Protein AF-A0A6M3L7J0-F1 (afdb_monomer_lite)

pLDDT: mean 87.03, std 8.19, range [44.12, 94.56]

Secondary structure (DSSP, 8-state):
---HHHHHHHHHSSSTTTTS-THHHHHHHHHHTT--SEE-SSEEEEE--HHHHHH-GGGTT-SEEEEEE-TTS-EEE-

Organism: NCBI:txid1070528

Foldseek 3Di:
DPDLVVLVVVCVDPDQNDVHDSCQVVVVVCVVVVNFPDDPPFKGKHAQDPVNCVVPVVCVVPGMWIWGQDPVNHIHID

Radius of gyration: 11.91 Å; chains: 1; bounding box: 29×25×28 Å

Sequence (78 aa):
MTDTATFEAMVRSPGKFECEARYVPYYWAIGLDGFADDDDGTVFSFRITPEDRVLFPELRRRRVIKLMETNDGFVVEV

Structure (mmCIF, N/CA/C/O backbone):
data_AF-A0A6M3L7J0-F1
#
_entry.id   AF-A0A6M3L7J0-F1
#
loop_
_atom_site.group_PDB
_atom_site.id
_atom_site.type_symbol
_atom_site.label_atom_id
_atom_site.label_alt_id
_atom_site.label_comp_id
_atom_site.label_asym_id
_atom_site.label_entity_id
_atom_site.label_seq_id
_atom_site.pdbx_PDB_ins_code
_atom_site.Cartn_x
_atom_site.Cartn_y
_atom_site.Cartn_z
_atom_site.occupancy
_atom_site.B_iso_or_equiv
_atom_site.auth_seq_id
_atom_site.auth_comp_id
_atom_site.auth_asym_id
_atom_site.auth_atom_id
_atom_site.pdbx_PDB_model_num
ATOM 1 N N . MET A 1 1 ? -4.205 16.820 -5.959 1.00 44.12 1 MET A N 1
ATOM 2 C CA . MET A 1 1 ? -5.295 15.955 -6.453 1.00 44.12 1 MET A CA 1
ATOM 3 C C . MET A 1 1 ? -4.633 14.724 -7.030 1.00 44.12 1 MET A C 1
ATOM 5 O O . MET A 1 1 ? -4.013 14.821 -8.076 1.00 44.12 1 MET A O 1
ATOM 9 N N . THR A 1 2 ? -4.624 13.624 -6.288 1.00 53.94 2 THR A N 1
ATOM 10 C CA . THR A 1 2 ? -4.093 12.341 -6.756 1.00 53.94 2 THR A CA 1
ATOM 11 C C . THR A 1 2 ? -5.258 11.586 -7.382 1.00 53.94 2 THR A C 1
ATOM 13 O O . THR A 1 2 ? -6.091 11.023 -6.678 1.00 53.94 2 THR A O 1
ATOM 16 N N . ASP A 1 3 ? -5.375 11.677 -8.706 1.00 66.88 3 ASP A N 1
ATOM 17 C CA . ASP A 1 3 ? -6.439 11.019 -9.459 1.00 66.88 3 ASP A CA 1
ATOM 18 C C . ASP A 1 3 ? -6.264 9.497 -9.419 1.00 66.88 3 ASP A C 1
ATOM 20 O O . ASP A 1 3 ? -5.191 8.965 -9.712 1.00 66.88 3 ASP A O 1
ATOM 24 N N . THR A 1 4 ? -7.341 8.781 -9.098 1.00 67.62 4 THR A N 1
AT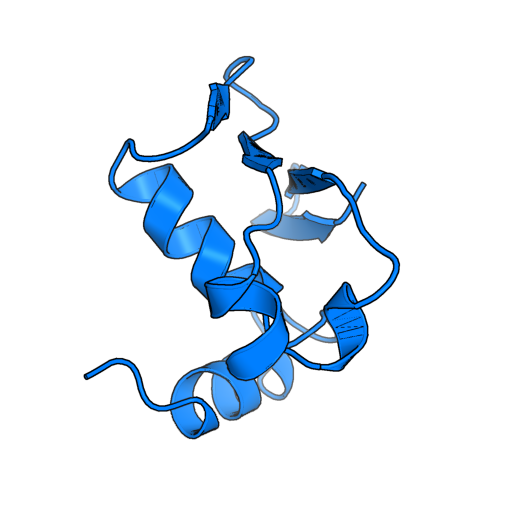OM 25 C CA . THR A 1 4 ? -7.394 7.308 -9.066 1.00 67.62 4 THR A CA 1
ATOM 26 C C . THR A 1 4 ? -6.959 6.664 -10.386 1.00 67.62 4 THR A C 1
ATOM 28 O O . THR A 1 4 ? -6.387 5.575 -10.379 1.00 67.62 4 THR A O 1
ATOM 31 N N . ALA A 1 5 ? -7.138 7.365 -11.510 1.00 74.69 5 ALA A N 1
ATOM 32 C CA . ALA A 1 5 ? -6.683 6.943 -12.834 1.00 74.69 5 ALA A CA 1
ATOM 33 C C . ALA A 1 5 ? -5.155 6.760 -12.930 1.00 74.69 5 ALA A C 1
ATOM 35 O O . ALA A 1 5 ? -4.684 5.858 -13.623 1.00 74.69 5 ALA A O 1
ATOM 36 N N . THR A 1 6 ? -4.371 7.572 -12.214 1.00 78.88 6 THR A N 1
ATOM 37 C CA . THR A 1 6 ? -2.903 7.469 -12.208 1.00 78.88 6 THR A CA 1
ATOM 38 C C . THR A 1 6 ? -2.451 6.179 -11.529 1.00 78.88 6 THR A C 1
ATOM 40 O O . THR A 1 6 ? -1.569 5.486 -12.034 1.00 78.88 6 THR A O 1
ATOM 43 N N . PHE A 1 7 ? -3.097 5.808 -10.423 1.00 80.56 7 PHE A N 1
ATOM 44 C CA . PHE A 1 7 ? -2.793 4.565 -9.718 1.00 80.56 7 PHE A CA 1
ATOM 45 C C . PHE A 1 7 ? -3.217 3.332 -10.516 1.00 80.56 7 PHE A C 1
ATOM 47 O O . PHE A 1 7 ? -2.485 2.347 -10.550 1.00 80.56 7 PHE A O 1
ATOM 54 N N . GLU A 1 8 ? -4.344 3.402 -11.230 1.00 79.75 8 GLU A N 1
ATOM 55 C CA . GLU A 1 8 ? -4.755 2.330 -12.143 1.00 79.75 8 GLU A CA 1
ATOM 56 C C . GLU A 1 8 ? -3.754 2.119 -13.288 1.00 79.75 8 GLU A C 1
ATOM 58 O O . GLU A 1 8 ? -3.505 0.979 -13.681 1.00 79.75 8 GLU A O 1
ATOM 63 N N . ALA A 1 9 ? -3.139 3.186 -13.801 1.00 78.94 9 ALA A N 1
ATOM 64 C CA . ALA A 1 9 ? -2.086 3.073 -14.807 1.00 78.94 9 ALA A CA 1
ATOM 65 C C . ALA A 1 9 ? -0.793 2.457 -14.241 1.00 78.94 9 ALA A C 1
ATOM 67 O O . ALA A 1 9 ? -0.150 1.663 -14.931 1.00 78.94 9 ALA A O 1
ATOM 68 N N . MET A 1 10 ? -0.434 2.778 -12.991 1.00 81.94 10 MET A N 1
ATOM 69 C CA . MET A 1 10 ? 0.752 2.230 -12.315 1.00 81.94 10 MET A CA 1
ATOM 70 C C . MET A 1 10 ? 0.652 0.724 -12.068 1.00 81.94 10 MET A C 1
ATOM 72 O O . MET A 1 10 ? 1.640 0.028 -12.262 1.00 81.94 10 MET A O 1
ATOM 76 N N . VAL A 1 11 ? -0.525 0.214 -11.689 1.00 83.06 11 VAL A N 1
ATOM 77 C CA . VAL A 1 11 ? -0.707 -1.231 -11.436 1.00 83.06 11 VAL A CA 1
ATOM 78 C C . VAL A 1 11 ? -0.861 -2.059 -12.714 1.00 83.06 11 VAL A C 1
ATOM 80 O O . VAL A 1 11 ? -0.620 -3.265 -12.713 1.00 83.06 11 VAL A O 1
ATOM 83 N N . ARG A 1 12 ? -1.273 -1.423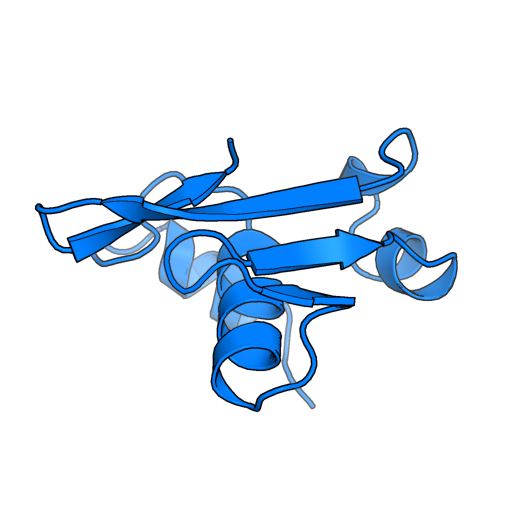 -13.821 1.00 81.00 12 ARG A N 1
ATOM 84 C CA . ARG A 1 12 ? -1.431 -2.064 -15.141 1.00 81.00 12 ARG A CA 1
ATOM 85 C C . ARG A 1 12 ? -0.158 -2.059 -15.979 1.00 81.00 12 ARG A C 1
ATOM 87 O O . ARG A 1 12 ? -0.075 -2.819 -16.941 1.00 81.00 12 ARG A O 1
ATOM 94 N N . SER A 1 13 ? 0.782 -1.175 -15.666 1.00 80.44 13 SER A N 1
ATOM 95 C CA . SER A 1 13 ? 2.061 -1.094 -16.364 1.00 80.44 13 SER A CA 1
ATOM 96 C C . SER A 1 13 ? 3.089 -1.969 -15.649 1.00 80.44 13 SER A C 1
ATOM 98 O O . SER A 1 13 ? 3.089 -1.988 -14.418 1.00 80.44 13 SER A O 1
ATOM 100 N N . PRO A 1 14 ? 3.988 -2.650 -16.380 1.00 81.81 14 PRO A N 1
ATOM 101 C CA . PRO A 1 14 ? 5.078 -3.380 -15.754 1.00 81.81 14 PRO A CA 1
ATOM 102 C C . PRO A 1 14 ? 5.924 -2.454 -14.880 1.00 81.81 14 PRO A C 1
ATOM 104 O O . PRO A 1 14 ? 6.316 -1.369 -15.323 1.00 81.81 14 PRO A O 1
ATOM 107 N N . GLY A 1 15 ? 6.195 -2.860 -13.641 1.00 85.81 15 GLY A N 1
ATOM 108 C CA . GLY A 1 15 ? 6.933 -2.032 -12.692 1.00 85.81 15 GLY A CA 1
ATOM 109 C C . GLY A 1 15 ? 6.693 -2.386 -11.228 1.00 85.81 15 GLY A C 1
ATOM 110 O O . GLY A 1 15 ? 6.164 -3.440 -10.894 1.00 85.81 15 GLY A O 1
ATOM 111 N N . LYS A 1 16 ? 7.072 -1.454 -10.347 1.00 86.75 16 LYS A N 1
ATOM 112 C CA . LYS A 1 16 ? 7.092 -1.627 -8.884 1.00 86.75 16 LYS A CA 1
ATOM 113 C C . LYS A 1 16 ? 5.751 -2.062 -8.268 1.00 86.75 16 LYS A C 1
ATOM 115 O O . LYS A 1 16 ? 5.761 -2.655 -7.199 1.00 86.75 16 LYS A O 1
ATOM 120 N N . PHE A 1 17 ? 4.623 -1.789 -8.926 1.00 89.25 17 PHE A N 1
ATOM 121 C CA . PHE A 1 17 ? 3.266 -2.078 -8.433 1.00 89.25 17 PHE A CA 1
ATOM 122 C C . PHE A 1 17 ? 2.472 -3.003 -9.367 1.00 89.25 17 PHE A C 1
ATOM 124 O O . PHE A 1 17 ? 1.241 -3.008 -9.337 1.00 89.25 17 PHE A O 1
ATOM 131 N N . GLU A 1 18 ? 3.151 -3.714 -10.265 1.00 85.62 18 GLU A N 1
ATOM 132 C CA . GLU A 1 18 ? 2.493 -4.542 -11.273 1.00 85.62 18 GLU A CA 1
ATOM 133 C C . GLU A 1 18 ? 1.573 -5.592 -10.629 1.00 85.62 18 GLU A C 1
ATOM 135 O O . GLU A 1 18 ? 1.967 -6.296 -9.705 1.00 85.62 18 GLU A O 1
ATOM 140 N N . CYS A 1 19 ? 0.343 -5.704 -11.143 1.00 83.88 19 CYS A N 1
ATOM 141 C CA . CYS A 1 19 ? -0.704 -6.621 -10.665 1.00 83.88 19 CYS A CA 1
ATOM 142 C C . CYS A 1 19 ? -1.231 -6.378 -9.238 1.00 83.88 19 CYS A C 1
ATOM 144 O O . CYS A 1 19 ? -2.082 -7.143 -8.778 1.00 83.88 19 CYS A O 1
ATOM 146 N N . GLU A 1 20 ? -0.807 -5.313 -8.562 1.00 89.75 20 GLU A N 1
ATOM 147 C CA . GLU A 1 20 ? -1.289 -4.991 -7.220 1.00 89.75 20 GLU A CA 1
ATOM 148 C C . GLU A 1 20 ? -2.621 -4.239 -7.214 1.00 89.75 20 GLU A C 1
ATOM 150 O O . GLU A 1 20 ? -3.116 -3.722 -8.224 1.00 89.75 20 GLU A O 1
ATOM 155 N N . ALA A 1 21 ? -3.228 -4.155 -6.030 1.00 88.50 21 ALA A N 1
ATOM 156 C CA . ALA A 1 21 ? -4.403 -3.323 -5.851 1.00 88.50 21 ALA A CA 1
ATOM 157 C C . ALA A 1 21 ? -4.047 -1.837 -6.005 1.00 88.50 21 ALA A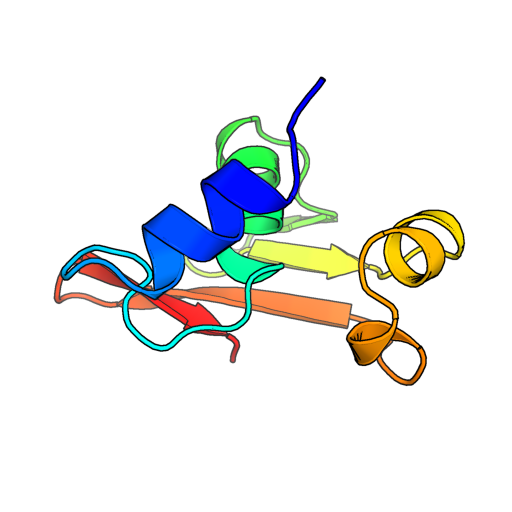 C 1
ATOM 159 O O . ALA A 1 21 ? -3.035 -1.348 -5.517 1.00 88.50 21 ALA A O 1
ATOM 160 N N . ARG A 1 22 ? -4.941 -1.070 -6.624 1.00 88.75 22 ARG A N 1
ATOM 161 C CA . ARG A 1 22 ? -4.776 0.373 -6.881 1.00 88.75 22 ARG A CA 1
ATOM 162 C C . ARG A 1 22 ? -4.568 1.246 -5.632 1.00 88.75 22 ARG A C 1
ATOM 164 O O . ARG A 1 22 ? -4.059 2.354 -5.763 1.00 88.75 22 ARG A O 1
ATOM 171 N N . TYR A 1 23 ? -4.912 0.769 -4.434 1.00 89.31 23 TYR A N 1
ATOM 172 C 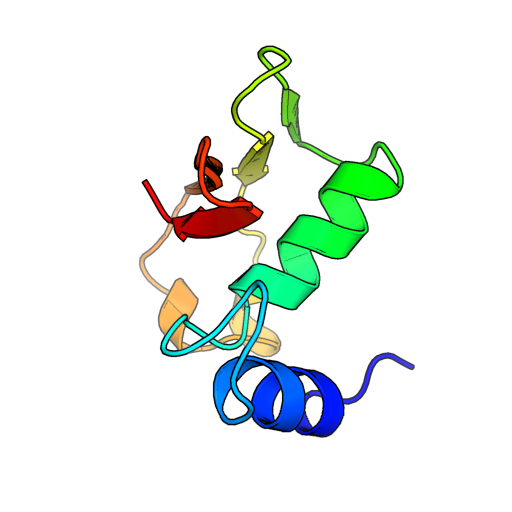CA . TYR A 1 23 ? -4.569 1.466 -3.189 1.00 89.31 23 TYR A CA 1
ATOM 173 C C . TYR A 1 23 ? -3.099 1.285 -2.778 1.00 89.31 23 TYR A C 1
ATOM 175 O O . TYR A 1 23 ? -2.572 2.120 -2.051 1.00 89.31 23 TYR A O 1
ATOM 183 N N . VAL A 1 24 ? -2.411 0.238 -3.240 1.00 91.31 24 VAL A N 1
ATOM 184 C CA . VAL A 1 24 ? -1.009 -0.043 -2.889 1.00 91.31 24 VAL A CA 1
ATOM 185 C C . VAL A 1 24 ? -0.079 1.124 -3.243 1.00 91.31 24 VAL A C 1
ATOM 187 O O . VAL A 1 24 ? 0.584 1.624 -2.335 1.00 91.31 24 VAL A O 1
ATOM 190 N N . PRO A 1 25 ? -0.049 1.648 -4.486 1.00 91.19 25 PRO A N 1
ATOM 191 C CA . PRO A 1 25 ? 0.800 2.797 -4.805 1.00 91.19 25 PRO A CA 1
ATOM 192 C C . PRO A 1 25 ? 0.395 4.081 -4.062 1.00 91.19 25 PRO A C 1
ATOM 194 O O . PRO A 1 25 ? 1.254 4.916 -3.788 1.00 91.19 25 PRO A O 1
ATOM 197 N N . TYR A 1 26 ? -0.886 4.238 -3.701 1.00 90.56 26 TYR A N 1
ATOM 198 C CA . TYR A 1 26 ? -1.359 5.370 -2.896 1.00 90.56 26 TYR A CA 1
ATOM 199 C C . TYR A 1 26 ? -0.753 5.345 -1.490 1.00 90.56 26 TYR A C 1
ATOM 201 O O . TYR A 1 26 ? -0.126 6.314 -1.067 1.00 90.56 26 TYR A O 1
ATOM 209 N N . TYR A 1 27 ? -0.879 4.221 -0.788 1.00 91.06 27 TYR A N 1
ATOM 210 C CA . TYR A 1 27 ? -0.334 4.078 0.560 1.00 91.06 27 TYR A CA 1
ATOM 211 C C . TYR A 1 27 ? 1.189 4.006 0.575 1.00 91.06 27 TYR A C 1
ATOM 213 O O . TYR A 1 27 ? 1.813 4.530 1.490 1.00 91.06 27 TYR A O 1
ATOM 221 N N . TRP A 1 28 ? 1.805 3.438 -0.460 1.00 91.38 28 TRP A N 1
ATOM 222 C CA . TRP A 1 28 ? 3.256 3.459 -0.593 1.00 91.38 28 TRP A CA 1
ATOM 223 C C . TRP A 1 28 ? 3.804 4.889 -0.669 1.00 91.38 28 TRP A C 1
ATOM 225 O O . TRP A 1 28 ? 4.768 5.207 0.021 1.00 91.38 28 TRP A O 1
ATOM 235 N N . ALA A 1 29 ? 3.165 5.771 -1.447 1.00 90.62 29 ALA A N 1
ATOM 236 C CA . ALA A 1 29 ? 3.551 7.181 -1.506 1.00 90.62 29 ALA A CA 1
ATOM 237 C C . ALA A 1 29 ? 3.425 7.870 -0.135 1.00 90.62 29 ALA A C 1
ATOM 239 O O . ALA A 1 29 ? 4.351 8.547 0.295 1.00 90.62 29 ALA A O 1
ATOM 240 N N . ILE A 1 30 ? 2.329 7.616 0.589 1.00 90.12 30 ILE A N 1
ATOM 241 C CA . ILE A 1 30 ? 2.108 8.135 1.952 1.00 90.12 30 ILE A CA 1
ATOM 242 C C . ILE A 1 30 ? 3.191 7.642 2.923 1.00 90.12 30 ILE A C 1
ATOM 244 O O . ILE A 1 30 ? 3.681 8.415 3.745 1.00 90.12 30 ILE A O 1
ATOM 248 N N . GLY A 1 31 ? 3.579 6.368 2.824 1.00 89.00 31 GLY A N 1
ATOM 249 C CA . GLY A 1 31 ? 4.660 5.794 3.626 1.00 89.00 31 GLY A CA 1
ATOM 250 C C . GLY A 1 31 ? 6.003 6.463 3.357 1.00 89.00 31 GLY A C 1
ATOM 251 O O . GLY A 1 31 ? 6.681 6.863 4.299 1.00 89.00 31 GLY A O 1
ATOM 252 N N . LEU A 1 32 ? 6.350 6.669 2.082 1.00 89.00 32 LEU A N 1
ATOM 253 C CA . LEU A 1 32 ? 7.577 7.372 1.688 1.00 89.00 32 LEU A CA 1
ATOM 254 C C . LEU A 1 32 ? 7.604 8.840 2.135 1.00 89.0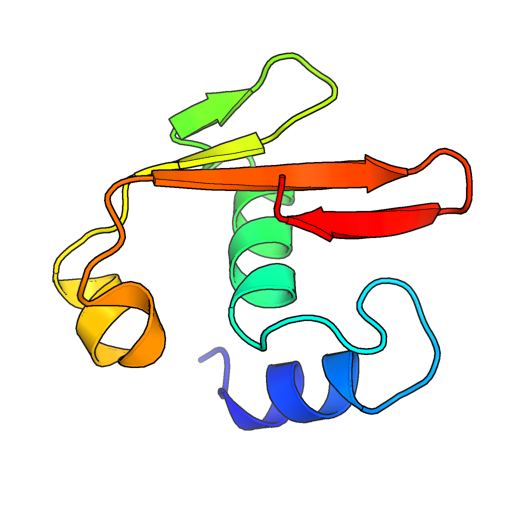0 32 LEU A C 1
ATOM 256 O O . LEU A 1 32 ? 8.676 9.362 2.434 1.00 89.00 32 LEU A O 1
ATOM 260 N N . ASP A 1 33 ? 6.442 9.486 2.223 1.00 90.00 33 ASP A N 1
ATOM 261 C CA . ASP A 1 33 ? 6.302 10.844 2.760 1.00 90.00 33 ASP A CA 1
ATOM 262 C C . ASP A 1 33 ? 6.371 10.890 4.306 1.00 90.00 33 ASP A C 1
ATOM 264 O O . ASP A 1 33 ? 6.297 11.968 4.899 1.00 90.00 33 ASP A O 1
ATOM 268 N N . GLY A 1 34 ? 6.535 9.740 4.974 1.00 88.19 34 GLY A N 1
ATOM 269 C CA . GLY A 1 34 ? 6.687 9.633 6.429 1.00 88.19 34 GLY A CA 1
ATOM 270 C C . GLY A 1 34 ? 5.370 9.638 7.208 1.00 88.19 34 GLY A C 1
ATOM 271 O O . GLY A 1 34 ? 5.370 9.914 8.406 1.00 88.19 34 GLY A O 1
ATOM 272 N N . PHE A 1 35 ? 4.248 9.342 6.548 1.00 88.88 35 PHE A N 1
ATOM 273 C CA . PHE A 1 35 ? 2.908 9.321 7.150 1.00 88.88 35 PHE A CA 1
ATOM 274 C C . PHE A 1 35 ? 2.376 7.899 7.405 1.00 88.88 35 PHE A C 1
ATOM 276 O O . PHE A 1 35 ? 1.166 7.702 7.520 1.00 88.88 35 PHE A O 1
ATOM 283 N N . ALA A 1 36 ? 3.253 6.895 7.480 1.00 90.62 36 ALA A N 1
ATOM 284 C CA . ALA A 1 36 ? 2.859 5.564 7.936 1.00 90.62 36 ALA A CA 1
ATOM 285 C C . ALA A 1 36 ? 2.429 5.598 9.414 1.00 90.62 36 ALA A C 1
ATOM 287 O O . ALA A 1 36 ? 3.019 6.307 10.229 1.00 90.62 36 ALA A O 1
ATOM 288 N N . ASP A 1 37 ? 1.396 4.825 9.768 1.00 91.00 37 ASP A N 1
ATOM 289 C CA . ASP A 1 37 ? 0.955 4.684 11.164 1.00 91.00 37 ASP A CA 1
ATOM 290 C C . ASP A 1 37 ? 1.970 3.904 12.007 1.00 91.00 37 ASP A C 1
ATOM 292 O O . ASP A 1 37 ? 2.048 4.096 13.222 1.00 91.00 37 ASP A O 1
ATOM 296 N N . ASP A 1 38 ? 2.671 2.972 11.363 1.00 90.75 38 ASP A N 1
ATOM 297 C CA . ASP A 1 38 ? 3.736 2.157 11.933 1.00 90.75 38 ASP A CA 1
ATOM 298 C C . ASP A 1 38 ? 4.745 1.815 10.830 1.00 90.75 38 ASP A C 1
ATOM 300 O O . ASP A 1 38 ? 4.352 1.552 9.687 1.00 90.75 38 ASP A O 1
ATOM 304 N N . ASP A 1 39 ? 6.028 1.811 11.176 1.00 89.25 39 ASP A N 1
ATOM 305 C CA . ASP A 1 39 ? 7.138 1.530 10.266 1.00 89.25 39 ASP A CA 1
ATOM 306 C C . ASP A 1 39 ? 8.237 0.759 11.010 1.00 89.25 39 AS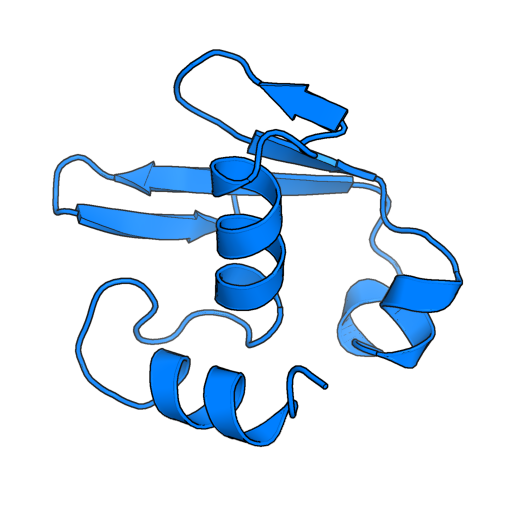P A C 1
ATOM 308 O O . ASP A 1 39 ? 8.894 1.293 11.903 1.00 89.25 39 ASP A O 1
ATOM 312 N N . ASP A 1 40 ? 8.433 -0.503 10.624 1.00 85.25 40 ASP A N 1
ATOM 313 C CA . ASP A 1 40 ? 9.488 -1.382 11.162 1.00 85.25 40 ASP A CA 1
ATOM 314 C C . ASP A 1 40 ? 10.761 -1.360 10.284 1.00 85.25 40 ASP A C 1
ATOM 316 O O . ASP A 1 40 ? 11.554 -2.300 10.246 1.00 85.25 40 ASP A O 1
ATOM 320 N N . GLY A 1 41 ? 10.922 -0.326 9.453 1.00 81.25 41 GLY A N 1
ATOM 321 C CA . GLY A 1 41 ? 12.036 -0.140 8.517 1.00 81.25 41 GLY A CA 1
ATOM 322 C C . GLY A 1 41 ? 11.986 -1.033 7.273 1.00 81.25 41 GLY A C 1
ATOM 323 O O . GLY A 1 41 ? 12.780 -0.853 6.354 1.00 81.25 41 GLY A O 1
ATOM 324 N N . THR A 1 42 ? 11.066 -1.999 7.237 1.00 85.88 42 THR A N 1
ATOM 325 C CA . THR A 1 42 ? 10.845 -2.913 6.098 1.00 85.88 42 THR A CA 1
ATOM 326 C C . THR A 1 42 ? 9.378 -2.968 5.674 1.00 85.88 42 THR A C 1
ATOM 328 O O . THR A 1 42 ? 9.069 -3.251 4.516 1.00 85.88 42 THR A O 1
ATOM 331 N N . VAL A 1 43 ? 8.462 -2.716 6.613 1.00 91.50 43 VAL A N 1
ATOM 332 C CA . VAL A 1 43 ? 7.020 -2.837 6.405 1.00 91.50 43 VAL A CA 1
ATOM 333 C C . VAL A 1 43 ? 6.342 -1.571 6.901 1.00 91.50 43 VAL A C 1
ATOM 335 O O . VAL A 1 43 ? 6.448 -1.237 8.081 1.00 91.50 43 VAL A O 1
ATOM 338 N N . PHE A 1 44 ? 5.583 -0.923 6.022 1.00 93.25 44 PHE A N 1
ATOM 339 C CA . PHE A 1 44 ? 4.703 0.180 6.383 1.00 93.25 44 PHE A CA 1
ATOM 340 C C . PHE A 1 44 ? 3.317 -0.355 6.717 1.00 93.25 44 PHE A C 1
ATOM 342 O O . PHE A 1 44 ? 2.706 -1.053 5.906 1.00 93.25 44 PHE A O 1
ATOM 349 N N . SER A 1 45 ? 2.791 -0.007 7.888 1.00 93.94 45 SER A N 1
ATOM 350 C CA . SER A 1 45 ? 1.408 -0.310 8.256 1.00 93.94 45 SER A CA 1
ATOM 351 C C . SER A 1 45 ? 0.558 0.954 8.240 1.00 93.94 45 SER A C 1
ATOM 353 O O . SER A 1 45 ? 0.973 2.001 8.732 1.00 93.94 45 SER A O 1
ATOM 355 N N . PHE A 1 46 ? -0.668 0.834 7.731 1.00 94.31 46 PHE A N 1
ATOM 356 C CA . PHE A 1 46 ? -1.637 1.930 7.680 1.00 94.31 46 PHE A CA 1
ATOM 357 C C . PHE A 1 46 ? -2.978 1.474 8.237 1.00 94.31 46 PHE A C 1
ATOM 359 O O . PHE A 1 46 ? -3.492 0.410 7.872 1.00 94.31 46 PHE A O 1
ATOM 366 N N . ARG A 1 47 ? -3.572 2.277 9.117 1.00 94.56 47 ARG A N 1
ATOM 367 C CA . ARG A 1 47 ? -4.929 2.074 9.622 1.00 94.56 47 ARG A CA 1
ATOM 368 C C . ARG A 1 47 ? -5.921 2.640 8.617 1.00 94.56 47 ARG A C 1
ATOM 370 O O . ARG A 1 47 ? -5.862 3.803 8.249 1.00 94.56 47 ARG A O 1
ATOM 377 N N . ILE A 1 48 ? -6.880 1.811 8.216 1.00 94.12 48 ILE A N 1
ATOM 378 C CA . ILE A 1 48 ? -7.895 2.204 7.239 1.00 94.12 48 ILE A CA 1
ATOM 379 C C . ILE A 1 48 ? -8.942 3.092 7.905 1.00 94.12 48 ILE A C 1
ATOM 381 O O . ILE A 1 48 ? -9.707 2.636 8.768 1.00 94.12 48 ILE A O 1
ATOM 385 N N . THR A 1 49 ? -9.010 4.340 7.457 1.00 91.50 49 THR A N 1
ATOM 386 C CA . THR A 1 49 ? -9.984 5.338 7.908 1.00 91.50 49 THR A CA 1
ATOM 387 C C . THR A 1 49 ? -11.311 5.226 7.142 1.00 91.50 49 THR A C 1
ATOM 389 O O . THR A 1 49 ? -11.400 4.560 6.103 1.00 91.50 49 THR A O 1
ATOM 392 N N . PRO A 1 50 ? -12.408 5.824 7.642 1.00 91.44 50 PRO A N 1
ATOM 393 C CA . PRO A 1 50 ? -13.646 5.945 6.876 1.00 91.44 50 PRO A CA 1
ATOM 394 C C . PRO A 1 50 ? -13.463 6.641 5.520 1.00 91.44 50 PRO A C 1
ATOM 396 O O . PRO A 1 50 ? -14.086 6.217 4.548 1.00 91.44 50 PRO A O 1
ATOM 399 N N . GLU A 1 51 ? -12.603 7.653 5.443 1.00 88.75 51 GLU A N 1
ATOM 400 C CA . GLU A 1 51 ? -12.280 8.419 4.237 1.00 88.75 51 GLU A CA 1
ATOM 401 C C . GLU A 1 51 ? -11.610 7.532 3.182 1.00 88.75 51 GLU A C 1
ATOM 403 O O . GLU A 1 51 ? -12.011 7.532 2.016 1.00 88.75 51 GLU A O 1
ATOM 408 N N . ASP A 1 52 ? -10.683 6.673 3.605 1.00 89.19 52 ASP A N 1
ATOM 409 C CA . ASP A 1 52 ? -10.030 5.706 2.719 1.00 89.19 52 ASP A CA 1
ATOM 410 C C . ASP A 1 52 ? -11.023 4.735 2.089 1.00 89.19 52 ASP A C 1
ATOM 412 O O . ASP A 1 52 ? -10.875 4.340 0.939 1.00 89.19 52 ASP A O 1
ATOM 416 N N . ARG A 1 53 ? -12.084 4.363 2.813 1.00 90.69 53 ARG A N 1
ATOM 417 C CA . ARG A 1 53 ? -13.137 3.473 2.291 1.00 90.69 53 ARG A CA 1
ATOM 418 C C . ARG A 1 53 ? -14.031 4.155 1.264 1.00 90.69 53 ARG A C 1
ATOM 420 O O . ARG A 1 53 ? -14.733 3.460 0.527 1.00 90.69 53 ARG A O 1
ATOM 427 N N . VAL A 1 54 ? -14.059 5.487 1.250 1.00 89.50 54 VAL A N 1
ATOM 428 C CA . VAL A 1 54 ? -14.736 6.264 0.206 1.00 89.50 54 VAL A CA 1
ATOM 429 C C . VAL A 1 54 ? -13.882 6.271 -1.059 1.00 89.50 54 VAL A C 1
ATOM 431 O O . VAL A 1 54 ? -14.422 6.063 -2.143 1.00 89.50 54 VAL A O 1
ATOM 434 N N . LEU A 1 55 ? -12.564 6.443 -0.919 1.00 86.25 55 LEU A N 1
ATOM 435 C CA . LEU A 1 55 ? -11.611 6.417 -2.035 1.00 86.25 55 LEU A CA 1
ATOM 436 C C . LEU A 1 55 ? -11.426 5.005 -2.614 1.00 86.25 55 LEU A C 1
ATOM 438 O O . LEU A 1 55 ? -11.402 4.827 -3.832 1.00 86.25 55 LEU A O 1
ATOM 442 N N . PHE A 1 56 ? -11.366 4.000 -1.742 1.00 88.69 56 PHE A N 1
ATOM 443 C CA . PHE A 1 56 ? -11.128 2.594 -2.061 1.00 88.69 56 PHE A CA 1
ATOM 444 C C . PHE A 1 56 ? -12.211 1.713 -1.417 1.00 88.69 56 PHE A C 1
ATOM 446 O O . PHE A 1 56 ? -12.028 1.163 -0.322 1.00 88.69 56 PHE A O 1
ATOM 453 N N . PRO A 1 57 ? -13.369 1.540 -2.084 1.00 88.31 57 PRO A N 1
ATOM 454 C CA . PRO A 1 57 ? -14.474 0.728 -1.573 1.00 88.31 57 PRO A CA 1
ATOM 455 C C . PRO A 1 57 ? -14.088 -0.724 -1.256 1.00 88.31 57 PRO A C 1
ATOM 457 O O . PRO A 1 57 ? -14.710 -1.351 -0.392 1.00 88.31 57 PRO A O 1
ATOM 460 N N . GLU A 1 58 ? -13.055 -1.260 -1.911 1.00 87.94 58 GLU A N 1
ATOM 461 C CA . GLU A 1 58 ? -12.477 -2.580 -1.633 1.00 87.94 58 GLU A CA 1
ATOM 462 C C . GLU A 1 58 ? -11.915 -2.728 -0.202 1.00 87.94 58 GLU A C 1
ATOM 464 O O . GLU A 1 58 ? -11.887 -3.836 0.339 1.00 87.94 58 GLU A O 1
ATOM 469 N N . LEU A 1 59 ? -11.565 -1.626 0.471 1.00 90.31 59 LEU A N 1
ATOM 470 C CA . LEU A 1 59 ? -11.041 -1.619 1.843 1.00 90.31 59 LEU A CA 1
ATOM 471 C C . LEU A 1 59 ? -12.136 -1.600 2.917 1.00 90.31 59 LEU A C 1
ATOM 473 O O . LEU A 1 59 ? -11.835 -1.619 4.110 1.00 90.31 59 LEU A O 1
ATOM 477 N N . ARG A 1 60 ? -13.424 -1.612 2.543 1.00 88.44 60 ARG A N 1
ATOM 478 C CA . ARG A 1 60 ? -14.566 -1.504 3.478 1.00 88.44 60 ARG A CA 1
ATOM 479 C C . ARG A 1 60 ? -14.527 -2.459 4.670 1.00 88.44 60 ARG A C 1
ATOM 481 O O . ARG A 1 60 ? -15.035 -2.118 5.735 1.00 88.44 60 ARG A O 1
ATOM 488 N N . ARG A 1 61 ? -13.971 -3.658 4.488 1.00 89.38 61 ARG A N 1
ATOM 489 C CA . ARG A 1 61 ? -13.856 -4.686 5.538 1.00 89.38 61 ARG A CA 1
ATOM 490 C C . ARG A 1 61 ? -12.464 -4.761 6.165 1.00 89.38 61 ARG A C 1
ATOM 492 O O . ARG A 1 61 ? -12.291 -5.486 7.143 1.00 89.38 61 ARG A O 1
ATOM 499 N N . ARG A 1 62 ? -11.489 -4.025 5.627 1.00 90.12 62 ARG A N 1
ATOM 500 C CA . ARG A 1 62 ? -10.121 -3.990 6.140 1.00 90.12 62 ARG A CA 1
ATOM 501 C C . ARG A 1 62 ? -10.006 -2.956 7.263 1.00 90.12 62 ARG A C 1
ATOM 503 O O . ARG A 1 62 ? -10.714 -1.945 7.300 1.00 90.12 62 ARG A O 1
ATOM 510 N N . ARG A 1 63 ? -9.143 -3.269 8.229 1.00 90.44 63 ARG A N 1
ATOM 511 C CA . ARG A 1 63 ? -8.829 -2.402 9.378 1.00 90.44 63 ARG A CA 1
ATOM 512 C C . ARG A 1 63 ? -7.424 -1.832 9.285 1.00 90.44 63 ARG A C 1
ATOM 514 O O . ARG A 1 63 ? -7.210 -0.693 9.671 1.00 90.44 63 ARG A O 1
ATOM 521 N N . VAL A 1 64 ? -6.500 -2.642 8.790 1.00 93.06 64 VAL A N 1
ATOM 522 C CA . VAL A 1 64 ? -5.096 -2.308 8.599 1.00 93.06 64 VAL A CA 1
ATOM 523 C C . VAL A 1 64 ? -4.677 -2.923 7.275 1.00 93.06 64 VAL A C 1
ATOM 525 O O . VAL A 1 64 ? -5.184 -3.988 6.912 1.00 93.06 64 VAL A O 1
ATOM 528 N N . ILE A 1 65 ? -3.780 -2.246 6.580 1.00 93.88 65 ILE A N 1
ATOM 529 C CA . ILE A 1 65 ? -3.020 -2.793 5.461 1.00 93.88 65 ILE A CA 1
ATOM 530 C C . ILE A 1 65 ? -1.541 -2.701 5.810 1.00 93.88 65 ILE A C 1
ATOM 532 O O . ILE A 1 65 ? -1.134 -1.821 6.577 1.00 93.88 65 ILE A O 1
ATOM 536 N N . LYS A 1 66 ? -0.752 -3.613 5.260 1.00 94.25 66 LYS A N 1
ATOM 537 C CA . LYS A 1 66 ? 0.692 -3.626 5.431 1.00 94.25 66 LYS A CA 1
ATOM 538 C C . LYS A 1 66 ? 1.332 -3.746 4.070 1.00 94.25 66 LYS A C 1
ATOM 540 O O . LYS A 1 66 ? 0.935 -4.602 3.288 1.00 94.25 66 LYS A O 1
ATOM 545 N N . LEU A 1 67 ? 2.286 -2.877 3.790 1.00 94.31 67 LEU A N 1
ATOM 546 C CA . LEU A 1 67 ? 3.013 -2.852 2.534 1.00 94.31 67 LEU A CA 1
ATOM 547 C C . LEU A 1 67 ? 4.480 -3.115 2.806 1.00 94.31 67 LEU A C 1
ATOM 549 O O . LEU A 1 67 ? 5.037 -2.568 3.756 1.00 94.31 67 LEU A O 1
ATOM 553 N N . MET A 1 68 ? 5.108 -3.907 1.950 1.00 93.50 68 MET A N 1
ATOM 554 C CA . MET A 1 68 ? 6.550 -4.106 1.983 1.00 93.50 68 MET A CA 1
ATOM 555 C C . MET A 1 68 ? 7.135 -4.053 0.580 1.00 93.50 68 MET A C 1
ATOM 557 O O . MET A 1 68 ? 6.488 -4.461 -0.386 1.00 93.50 68 MET A O 1
ATOM 561 N N . GLU A 1 69 ? 8.371 -3.577 0.481 1.00 93.75 69 GLU A N 1
ATOM 562 C CA . GLU A 1 69 ? 9.172 -3.713 -0.731 1.00 93.75 69 GLU A CA 1
ATOM 563 C C . GLU A 1 69 ? 9.966 -5.022 -0.666 1.00 93.75 69 GLU A C 1
ATOM 565 O O . GLU A 1 69 ? 10.657 -5.310 0.312 1.00 93.75 69 GLU A O 1
ATOM 570 N N . THR A 1 70 ? 9.828 -5.853 -1.693 1.00 89.88 70 THR A N 1
ATOM 571 C CA . THR A 1 70 ? 10.577 -7.097 -1.841 1.00 89.88 70 THR A CA 1
ATOM 572 C C . THR A 1 70 ? 12.013 -6.803 -2.271 1.00 89.88 70 THR A C 1
ATOM 574 O O . THR A 1 70 ? 12.317 -5.747 -2.824 1.00 89.88 70 THR A O 1
ATOM 577 N N . ASN A 1 71 ? 12.910 -7.774 -2.085 1.00 89.31 71 ASN A N 1
ATOM 578 C CA . ASN A 1 71 ? 14.308 -7.648 -2.521 1.00 89.31 71 ASN A CA 1
ATOM 579 C C . ASN A 1 71 ? 14.454 -7.451 -4.042 1.00 89.31 71 ASN A C 1
ATOM 581 O O . ASN A 1 71 ? 15.483 -6.960 -4.499 1.00 89.31 71 ASN A O 1
ATOM 585 N N . ASP A 1 72 ? 13.428 -7.823 -4.810 1.00 87.69 72 ASP A N 1
ATOM 586 C CA . ASP A 1 72 ? 13.367 -7.660 -6.262 1.00 87.69 72 ASP A CA 1
ATOM 587 C C . ASP A 1 72 ? 12.837 -6.269 -6.683 1.00 87.69 72 ASP A C 1
ATOM 589 O O . ASP A 1 72 ? 12.723 -5.986 -7.875 1.00 87.69 72 ASP A O 1
ATOM 593 N N . GLY A 1 73 ? 12.526 -5.385 -5.723 1.00 87.19 73 GLY A N 1
ATOM 594 C CA . GLY A 1 73 ? 12.071 -4.010 -5.965 1.00 87.19 73 GLY A CA 1
ATOM 595 C C . GLY A 1 73 ? 10.570 -3.866 -6.236 1.00 87.19 73 GLY A C 1
ATOM 596 O O . GLY A 1 73 ? 10.137 -2.825 -6.736 1.00 87.19 73 GLY A O 1
ATOM 597 N N . PHE A 1 74 ? 9.772 -4.893 -5.926 1.00 90.25 74 PHE A N 1
ATOM 598 C CA . PHE A 1 74 ? 8.310 -4.850 -6.036 1.00 90.25 74 PHE A CA 1
ATOM 599 C C . PHE A 1 74 ? 7.681 -4.466 -4.703 1.00 90.25 74 PHE A C 1
ATOM 601 O O . PHE A 1 74 ? 8.155 -4.882 -3.654 1.00 90.25 74 PHE A O 1
ATOM 608 N N . VAL A 1 75 ? 6.589 -3.712 -4.727 1.00 91.19 75 VAL A N 1
ATOM 609 C CA . VAL A 1 75 ? 5.789 -3.425 -3.531 1.00 91.19 75 VAL A CA 1
ATOM 610 C C . VAL A 1 75 ? 4.597 -4.351 -3.526 1.00 91.19 75 VAL A C 1
ATOM 612 O O . VAL A 1 75 ? 3.858 -4.388 -4.502 1.00 91.19 75 VAL A O 1
ATOM 615 N N . VAL A 1 76 ? 4.406 -5.054 -2.416 1.00 91.38 76 VAL A N 1
ATOM 616 C CA . VAL A 1 76 ? 3.311 -6.008 -2.231 1.00 91.38 76 VAL A CA 1
ATOM 617 C C . VAL A 1 76 ? 2.593 -5.753 -0.912 1.00 91.38 76 VAL A C 1
ATOM 619 O O . VAL A 1 76 ? 3.186 -5.256 0.052 1.00 91.38 76 VAL A O 1
ATOM 622 N N . GLU A 1 77 ? 1.307 -6.093 -0.868 1.00 91.50 77 GLU A N 1
ATOM 623 C CA . GLU A 1 77 ? 0.551 -6.148 0.384 1.00 91.50 77 GLU A CA 1
ATOM 624 C C . GLU A 1 77 ? 0.799 -7.481 1.118 1.00 91.50 77 GLU A C 1
ATOM 626 O O . GLU A 1 77 ? 0.780 -8.542 0.490 1.00 91.50 77 GLU A O 1
ATOM 631 N N . VAL A 1 78 ? 0.996 -7.434 2.446 1.00 88.38 78 VAL A N 1
ATOM 632 C CA . VAL A 1 78 ? 1.264 -8.607 3.313 1.00 88.38 78 VAL A CA 1
ATOM 633 C C . VAL A 1 78 ? 0.290 -8.801 4.467 1.00 88.38 78 VAL A C 1
ATOM 635 O O . VAL A 1 78 ? -0.254 -7.805 4.999 1.00 88.38 78 VAL A O 1
#